Protein AF-A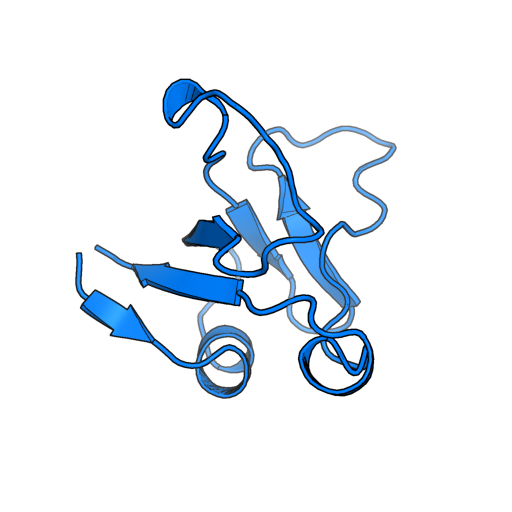0A417C8B1-F1 (afdb_monomer_lite)

Sequence (77 aa):
MKKIELSDVQKLYNGTKVYVECVGAEWYFSDKEKYKTWNVKQEDGLHYEIETKDNTISFPYDFDYNGYNMEIACYIE

Foldseek 3Di:
DDWDDQVVLLVDDFQAKKFKDWDFPVPPPVDPVPRAIWTDDNPFEIFGPDDDPVRRHDGGSPDPCVVVSGDMIMDHD

Structure (mmCIF, N/CA/C/O backbone):
data_AF-A0A417C8B1-F1
#
_entry.id   AF-A0A417C8B1-F1
#
loop_
_atom_site.group_PDB
_atom_site.id
_atom_site.type_symbol
_atom_site.label_atom_id
_atom_site.label_alt_id
_atom_site.label_comp_id
_atom_site.label_asym_id
_atom_site.label_entity_id
_atom_site.label_seq_id
_atom_site.pdbx_PDB_ins_code
_atom_site.Cartn_x
_atom_site.Cartn_y
_atom_site.Cartn_z
_atom_site.occupancy
_atom_site.B_iso_or_equiv
_atom_site.auth_seq_id
_atom_site.auth_comp_id
_atom_site.auth_asym_id
_atom_site.auth_atom_id
_atom_site.pdbx_PDB_model_num
ATOM 1 N N . MET A 1 1 ? -4.391 -13.935 4.487 1.00 78.06 1 MET A N 1
ATOM 2 C CA . MET A 1 1 ? -4.262 -12.774 3.591 1.00 78.06 1 MET A CA 1
ATOM 3 C C . MET A 1 1 ? -5.079 -12.993 2.334 1.00 78.06 1 MET A C 1
ATOM 5 O O . MET A 1 1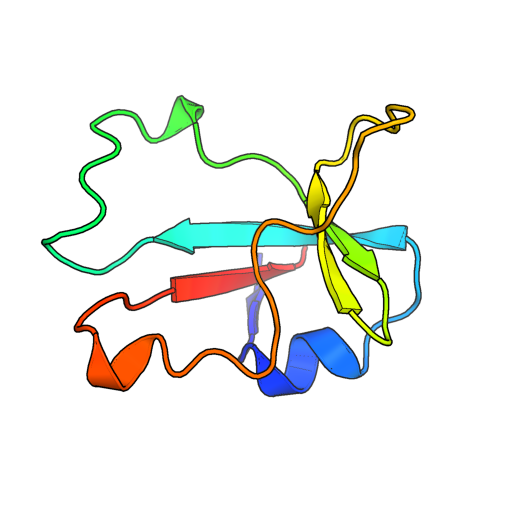 ? -4.905 -14.004 1.657 1.00 78.06 1 MET A O 1
ATOM 9 N N . LYS A 1 2 ? -5.989 -12.066 2.049 1.00 86.25 2 LYS A N 1
ATOM 10 C CA . LYS A 1 2 ? -6.874 -12.053 0.885 1.00 86.25 2 LYS A CA 1
ATOM 11 C C . LYS A 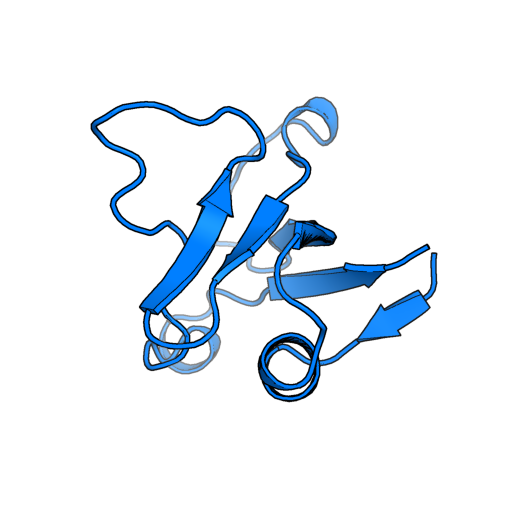1 2 ? -6.396 -10.981 -0.094 1.00 86.25 2 LYS A C 1
ATOM 13 O O . LYS A 1 2 ? -6.229 -9.833 0.308 1.00 86.25 2 LYS A O 1
ATOM 18 N N . LYS A 1 3 ? -6.201 -11.356 -1.364 1.00 87.31 3 LYS A N 1
ATOM 19 C CA . LYS A 1 3 ? -5.900 -10.401 -2.441 1.00 87.31 3 LYS A CA 1
ATOM 20 C C . LYS A 1 3 ? -7.118 -9.513 -2.698 1.00 87.31 3 LYS A C 1
ATOM 22 O O . LYS A 1 3 ? -8.243 -10.017 -2.741 1.00 87.31 3 LYS A O 1
ATOM 27 N N . ILE A 1 4 ? -6.882 -8.219 -2.869 1.00 87.94 4 ILE A N 1
ATOM 28 C CA . ILE A 1 4 ? -7.892 -7.215 -3.203 1.00 8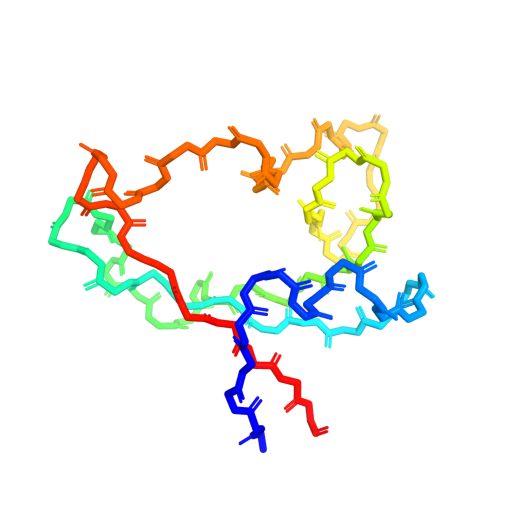7.94 4 ILE A CA 1
ATOM 29 C C . ILE A 1 4 ? -7.382 -6.304 -4.322 1.00 87.94 4 ILE A C 1
ATOM 31 O O . ILE A 1 4 ? -6.175 -6.127 -4.490 1.00 87.94 4 ILE A O 1
ATOM 35 N N . GLU A 1 5 ? -8.310 -5.732 -5.081 1.00 84.81 5 GLU A N 1
ATOM 36 C CA . GLU A 1 5 ? -8.003 -4.744 -6.116 1.00 84.81 5 GLU A CA 1
ATOM 37 C C . GLU A 1 5 ? -7.679 -3.383 -5.486 1.00 84.81 5 GLU A C 1
ATOM 39 O O . GLU A 1 5 ? -8.251 -3.019 -4.455 1.00 84.81 5 GLU A O 1
ATOM 44 N N . LEU A 1 6 ? -6.825 -2.581 -6.134 1.00 79.44 6 LEU A N 1
ATOM 45 C CA . LEU A 1 6 ? -6.494 -1.228 -5.661 1.00 79.44 6 LEU A CA 1
ATOM 46 C C . LEU A 1 6 ? -7.749 -0.343 -5.515 1.00 79.44 6 LEU A C 1
ATOM 48 O O . LEU A 1 6 ? -7.860 0.440 -4.575 1.00 79.44 6 LEU A O 1
ATOM 52 N N . SER A 1 7 ? -8.739 -0.512 -6.396 1.00 80.50 7 SER A N 1
ATOM 53 C CA . SER A 1 7 ? -10.025 0.194 -6.309 1.00 80.50 7 SER A CA 1
ATOM 54 C C . SER A 1 7 ? -10.855 -0.188 -5.080 1.00 80.50 7 SER A C 1
ATOM 56 O O . SER A 1 7 ? -11.692 0.591 -4.628 1.00 80.50 7 SER A O 1
ATOM 58 N N . ASP A 1 8 ? -10.664 -1.392 -4.541 1.00 86.25 8 ASP A N 1
ATOM 59 C CA . ASP A 1 8 ? -11.345 -1.830 -3.321 1.00 86.25 8 ASP A CA 1
ATOM 60 C C . ASP A 1 8 ? -10.608 -1.367 -2.063 1.00 86.25 8 ASP A C 1
ATOM 62 O O . ASP A 1 8 ? -11.249 -1.132 -1.039 1.00 86.25 8 ASP A O 1
ATOM 66 N N . VAL A 1 9 ? -9.294 -1.140 -2.154 1.00 84.00 9 VAL A N 1
ATOM 67 C CA . VAL A 1 9 ? -8.492 -0.536 -1.080 1.00 84.00 9 VAL A CA 1
ATOM 68 C C . VAL A 1 9 ? -9.017 0.856 -0.702 1.00 84.00 9 VAL A C 1
ATOM 70 O O . VAL A 1 9 ? -9.104 1.175 0.482 1.00 84.00 9 VAL A O 1
ATOM 73 N N . GLN A 1 10 ? -9.461 1.649 -1.683 1.00 80.06 10 GLN A N 1
ATOM 74 C CA . GLN A 1 10 ? -10.055 2.981 -1.469 1.00 80.06 10 GLN A CA 1
ATOM 75 C C . GLN A 1 10 ? -11.307 2.960 -0.577 1.00 80.06 10 GLN A C 1
ATOM 77 O O . GLN A 1 10 ? -11.646 3.960 0.052 1.00 80.06 10 GLN A O 1
ATOM 82 N N . LYS A 1 11 ? -12.007 1.822 -0.524 1.00 86.00 11 LYS A N 1
ATOM 83 C CA . LYS A 1 11 ? -13.258 1.656 0.229 1.00 86.00 11 LYS A CA 1
ATOM 84 C C . LYS A 1 11 ? -13.019 1.188 1.668 1.00 86.00 11 LYS A C 1
ATOM 86 O O . LYS A 1 11 ? -13.981 1.035 2.420 1.00 86.00 11 LYS A O 1
ATOM 91 N N . LEU A 1 12 ? -11.769 0.919 2.049 1.00 86.06 12 LEU A N 1
ATOM 92 C CA . LEU A 1 12 ? -11.413 0.460 3.388 1.00 86.06 12 LEU A CA 1
ATOM 93 C C . LEU A 1 12 ? -11.439 1.610 4.404 1.00 86.06 12 LEU A C 1
ATOM 95 O O . LEU A 1 12 ? -11.313 2.792 4.070 1.00 86.06 12 LEU A O 1
ATOM 99 N N . TYR A 1 13 ? -11.584 1.251 5.680 1.00 85.38 13 TYR A N 1
ATOM 100 C CA . TYR A 1 13 ? -11.491 2.211 6.775 1.00 85.38 13 TYR A CA 1
ATOM 101 C C . TYR A 1 13 ? -10.058 2.745 6.904 1.00 85.38 13 TYR A C 1
ATOM 103 O O . TYR A 1 13 ? -9.095 1.977 6.814 1.00 85.38 13 TYR A O 1
ATOM 111 N N . ASN A 1 14 ? -9.913 4.046 7.166 1.00 82.31 14 ASN A N 1
ATOM 112 C CA . ASN A 1 14 ? -8.615 4.648 7.480 1.00 82.31 14 ASN A CA 1
ATOM 113 C C . ASN A 1 14 ? -7.924 3.894 8.627 1.00 82.31 14 ASN A C 1
ATOM 115 O O . ASN A 1 14 ? -8.563 3.532 9.616 1.00 82.31 14 ASN A O 1
ATOM 119 N N . GLY A 1 15 ? -6.619 3.653 8.480 1.00 7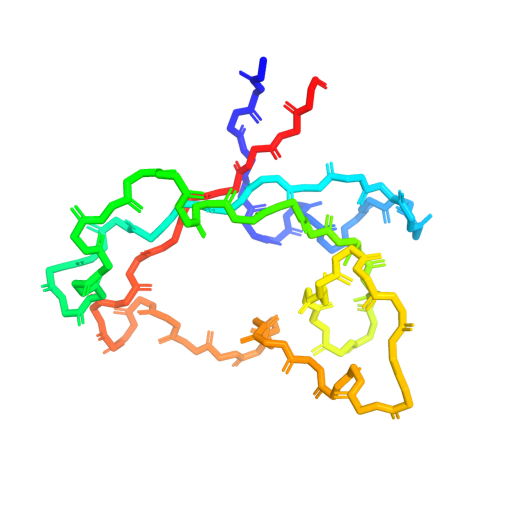7.44 15 GLY A N 1
ATOM 120 C CA . GLY A 1 15 ? -5.835 2.850 9.427 1.00 77.44 15 GLY A CA 1
ATOM 121 C C . GLY A 1 15 ? -5.933 1.332 9.221 1.00 77.44 15 GLY A C 1
ATOM 122 O O . GLY A 1 15 ? -5.280 0.582 9.944 1.00 77.44 15 GLY A O 1
ATOM 123 N N . THR A 1 16 ? -6.697 0.861 8.227 1.00 86.56 16 THR A N 1
ATOM 124 C CA . THR A 1 16 ? -6.612 -0.539 7.782 1.00 86.56 16 THR A CA 1
ATOM 125 C C . THR A 1 16 ? -5.215 -0.808 7.233 1.00 86.56 16 THR A C 1
ATOM 127 O O . THR A 1 16 ? -4.715 -0.043 6.403 1.00 86.56 16 THR A O 1
ATOM 130 N N . LYS A 1 17 ? -4.602 -1.906 7.686 1.00 85.31 17 LYS A N 1
ATOM 131 C CA . LYS A 1 17 ? -3.299 -2.358 7.200 1.00 85.31 17 LYS A CA 1
ATOM 132 C C . LYS A 1 17 ? -3.459 -3.093 5.876 1.00 85.31 17 LYS A C 1
ATOM 134 O O . LYS A 1 17 ? -4.240 -4.037 5.774 1.00 85.31 17 LYS A O 1
ATOM 139 N N . VAL A 1 18 ? -2.697 -2.665 4.881 1.00 83.69 18 VAL A N 1
ATOM 140 C CA . VAL A 1 18 ? -2.652 -3.249 3.543 1.00 83.69 18 VAL A CA 1
ATOM 141 C C . VAL A 1 18 ? -1.215 -3.644 3.245 1.00 83.69 18 VAL A C 1
ATOM 143 O O . VAL A 1 18 ? -0.283 -2.862 3.414 1.00 83.69 18 VAL A O 1
ATOM 146 N N . TYR A 1 19 ? -1.031 -4.868 2.784 1.00 83.56 19 TYR A N 1
ATOM 147 C CA . TYR A 1 19 ? 0.239 -5.358 2.276 1.00 83.56 19 TYR A CA 1
ATOM 148 C C . TYR A 1 19 ? 0.269 -5.135 0.770 1.00 83.56 19 TYR A C 1
ATOM 150 O O . TYR A 1 19 ? -0.705 -5.439 0.080 1.00 83.56 19 TYR A O 1
ATOM 158 N N . VAL A 1 20 ? 1.372 -4.595 0.260 1.00 77.94 20 VAL A N 1
ATOM 159 C CA . VAL A 1 20 ? 1.531 -4.303 -1.168 1.00 77.94 20 VAL A CA 1
ATOM 160 C C . VAL A 1 20 ? 2.728 -5.076 -1.705 1.00 77.94 20 VAL A C 1
ATOM 162 O O . VAL A 1 20 ? 3.829 -4.993 -1.160 1.00 77.94 20 VAL A O 1
ATOM 165 N N . GLU A 1 21 ? 2.497 -5.816 -2.783 1.00 77.31 21 GLU A N 1
ATOM 166 C CA . GLU A 1 21 ? 3.498 -6.546 -3.554 1.00 77.31 21 GLU A CA 1
ATOM 167 C C . GLU A 1 21 ? 3.592 -5.930 -4.952 1.00 77.31 21 GLU A C 1
ATOM 169 O O . GLU A 1 21 ? 2.588 -5.824 -5.653 1.00 77.31 21 GLU A O 1
ATOM 174 N N . CYS A 1 22 ? 4.790 -5.538 -5.382 1.00 73.38 22 CYS A N 1
ATOM 175 C CA . CYS A 1 22 ? 5.023 -5.152 -6.772 1.00 73.38 22 CYS A CA 1
ATOM 176 C C . CYS A 1 22 ? 5.250 -6.416 -7.613 1.00 73.38 22 CYS A C 1
ATOM 178 O O . CYS A 1 22 ? 6.103 -7.235 -7.268 1.00 73.38 22 CYS A O 1
ATOM 180 N N . VAL A 1 23 ? 4.500 -6.569 -8.705 1.00 70.25 23 VAL A N 1
ATOM 181 C CA . VAL A 1 23 ? 4.511 -7.756 -9.585 1.00 70.25 23 VAL A CA 1
ATOM 182 C C . VAL A 1 23 ? 5.103 -7.480 -10.977 1.00 70.25 23 VAL A C 1
ATOM 184 O O . VAL A 1 23 ? 5.388 -8.421 -11.713 1.00 70.25 23 VAL A O 1
ATOM 187 N N . GLY A 1 24 ? 5.368 -6.214 -11.325 1.00 63.31 24 GLY A N 1
ATOM 188 C CA . GLY A 1 24 ? 5.978 -5.823 -12.604 1.00 63.31 24 GLY A CA 1
ATOM 189 C C . GLY A 1 24 ? 7.500 -6.025 -12.687 1.00 63.31 24 GLY A C 1
ATOM 190 O O . GLY A 1 24 ? 8.222 -5.855 -11.704 1.00 63.31 24 GLY A O 1
ATOM 191 N N . ALA A 1 25 ? 8.003 -6.321 -13.892 1.00 57.09 25 ALA A N 1
ATOM 192 C CA . ALA A 1 25 ? 9.429 -6.557 -14.164 1.00 57.09 25 ALA A CA 1
ATOM 193 C C . ALA A 1 25 ? 10.330 -5.331 -13.908 1.00 57.09 25 ALA A C 1
ATOM 195 O O . ALA A 1 25 ? 11.526 -5.489 -13.661 1.00 57.09 25 ALA A O 1
ATOM 196 N N . GLU A 1 26 ? 9.765 -4.120 -13.948 1.00 59.09 26 GLU A N 1
ATOM 197 C CA . GLU A 1 26 ? 10.501 -2.868 -13.725 1.00 59.09 26 GLU A CA 1
ATOM 198 C C . GLU A 1 26 ? 10.581 -2.459 -12.244 1.00 59.09 26 GLU A C 1
ATOM 200 O O . GLU A 1 26 ? 11.429 -1.649 -11.867 1.00 59.09 26 GLU A O 1
ATOM 205 N N . TRP A 1 27 ? 9.779 -3.071 -11.367 1.00 59.97 27 TRP A N 1
ATOM 206 C CA . TRP A 1 27 ? 9.846 -2.844 -9.922 1.00 59.97 27 TRP A CA 1
ATOM 207 C C . TRP A 1 27 ? 10.794 -3.842 -9.261 1.00 59.97 27 TRP A C 1
ATOM 209 O O . TRP A 1 27 ? 10.389 -4.673 -8.447 1.00 59.97 27 TRP A O 1
ATOM 219 N N . TYR A 1 28 ? 12.078 -3.804 -9.610 1.00 50.75 28 TYR A N 1
ATOM 220 C CA . TYR A 1 28 ? 13.040 -4.724 -9.005 1.00 50.75 28 TYR A CA 1
ATOM 221 C C . TYR A 1 28 ? 13.399 -4.289 -7.572 1.00 50.75 28 TYR A C 1
ATOM 223 O O . TYR A 1 28 ? 14.439 -3.681 -7.323 1.00 50.75 28 TYR A O 1
ATOM 231 N N . PHE A 1 29 ? 12.554 -4.636 -6.599 1.00 52.69 29 PHE A N 1
ATOM 232 C CA . PHE A 1 29 ? 13.000 -4.810 -5.218 1.00 52.69 29 PHE A CA 1
ATOM 233 C C . PHE A 1 29 ? 13.357 -6.285 -5.037 1.00 52.69 29 PHE A C 1
ATOM 235 O O . PHE A 1 29 ? 12.493 -7.140 -4.890 1.00 52.69 29 PHE A O 1
ATOM 242 N N . SER A 1 30 ? 14.654 -6.587 -5.060 1.00 45.28 30 SER A N 1
ATOM 243 C CA . SER A 1 30 ? 15.212 -7.945 -4.994 1.00 45.28 30 SER A CA 1
ATOM 244 C C . SER A 1 30 ? 14.954 -8.704 -3.682 1.00 45.28 30 SER A C 1
ATOM 246 O O . SER A 1 30 ? 15.437 -9.821 -3.540 1.00 45.28 30 SER A O 1
ATOM 248 N N . ASP A 1 31 ? 14.227 -8.119 -2.727 1.00 50.25 31 ASP A N 1
ATOM 249 C CA . ASP A 1 31 ? 14.002 -8.682 -1.397 1.00 50.25 31 ASP A CA 1
ATOM 250 C C . ASP A 1 31 ? 12.532 -8.604 -0.999 1.00 50.25 31 ASP A C 1
ATOM 252 O O . ASP A 1 31 ? 11.985 -7.518 -0.791 1.00 50.25 31 ASP A O 1
ATOM 256 N N . LYS A 1 32 ? 11.922 -9.776 -0.797 1.00 49.59 32 LYS A N 1
ATOM 257 C CA . LYS A 1 32 ? 10.566 -9.917 -0.246 1.00 49.59 32 LYS A CA 1
ATOM 258 C C . LYS A 1 32 ? 10.433 -9.343 1.170 1.00 49.59 32 LYS A C 1
ATOM 260 O O . LYS A 1 32 ? 9.343 -8.984 1.593 1.00 49.59 32 LYS A O 1
ATOM 265 N N . GLU A 1 33 ? 11.537 -9.182 1.897 1.00 53.88 33 GLU A N 1
ATOM 266 C CA . GLU A 1 33 ? 11.547 -8.518 3.208 1.00 53.88 33 GLU A CA 1
ATOM 267 C C . GLU A 1 33 ? 11.231 -7.012 3.131 1.00 53.88 33 GLU A C 1
ATOM 269 O O . GLU A 1 33 ? 10.961 -6.379 4.150 1.00 53.88 33 GLU A O 1
ATOM 274 N N . LYS A 1 34 ? 11.228 -6.421 1.928 1.00 51.16 34 LYS A N 1
ATOM 275 C CA . LYS A 1 34 ? 10.874 -5.011 1.709 1.00 51.16 34 LYS A CA 1
ATOM 276 C C . LYS A 1 34 ? 9.401 -4.788 1.369 1.00 51.16 34 LYS A C 1
ATOM 278 O O . LYS A 1 34 ? 9.028 -3.632 1.164 1.00 51.16 34 LYS A O 1
ATOM 283 N N . TYR A 1 35 ? 8.563 -5.830 1.342 1.00 57.81 35 TYR A N 1
ATOM 284 C CA . TYR A 1 35 ? 7.109 -5.655 1.317 1.00 57.81 35 TYR A CA 1
ATOM 285 C C . TYR A 1 35 ? 6.681 -5.008 2.634 1.00 57.81 35 TYR A C 1
ATOM 287 O O . TYR A 1 35 ? 6.506 -5.670 3.655 1.00 57.81 35 TYR A O 1
ATOM 295 N N . LYS A 1 36 ? 6.601 -3.679 2.639 1.00 65.38 36 LYS A N 1
ATOM 296 C CA . LYS A 1 36 ? 6.209 -2.937 3.833 1.00 65.38 36 LYS A CA 1
ATOM 297 C C . LYS A 1 36 ? 4.702 -3.057 4.030 1.00 65.38 36 LYS A C 1
ATOM 299 O O . LYS A 1 36 ? 3.953 -3.223 3.070 1.00 65.38 36 LYS A O 1
ATOM 304 N N . THR A 1 37 ? 4.272 -2.977 5.279 1.00 70.19 37 THR A N 1
ATOM 305 C CA . THR A 1 37 ? 2.869 -2.769 5.626 1.00 70.19 37 THR A CA 1
ATOM 306 C C . THR A 1 37 ? 2.523 -1.299 5.398 1.00 70.19 37 THR A C 1
ATOM 308 O O . THR A 1 37 ? 3.310 -0.402 5.724 1.00 70.19 37 THR A O 1
ATOM 311 N N . TRP A 1 38 ? 1.349 -1.055 4.831 1.00 76.12 38 TRP A N 1
ATOM 312 C CA . TRP A 1 38 ? 0.854 0.267 4.468 1.00 76.12 38 TRP A CA 1
ATOM 313 C C . TRP A 1 38 ? -0.453 0.561 5.191 1.00 76.12 38 TRP A C 1
ATOM 315 O O . TRP A 1 38 ? -1.238 -0.346 5.455 1.00 76.12 38 TRP A O 1
ATOM 325 N N . ASN A 1 39 ? -0.700 1.836 5.469 1.00 75.75 39 ASN A N 1
ATOM 326 C CA . ASN A 1 39 ? -1.961 2.324 6.003 1.00 75.75 39 ASN A CA 1
ATOM 327 C C . ASN A 1 39 ? -2.763 3.017 4.898 1.00 75.75 39 ASN A C 1
ATOM 329 O O . ASN A 1 39 ? -2.222 3.766 4.077 1.00 75.75 39 ASN A O 1
ATOM 333 N N . VAL A 1 40 ? -4.074 2.784 4.905 1.00 73.94 40 VAL A N 1
ATOM 334 C CA . VAL A 1 40 ? -5.018 3.448 3.995 1.00 73.94 40 VAL A CA 1
ATOM 335 C C . VAL A 1 40 ? -5.157 4.935 4.344 1.00 73.94 40 VAL A C 1
ATOM 337 O O . VAL A 1 40 ? -5.479 5.259 5.492 1.00 73.94 40 VAL A O 1
ATOM 340 N N . LYS A 1 41 ? -4.985 5.817 3.342 1.00 71.31 41 LYS A N 1
ATOM 341 C CA . LYS A 1 41 ? -5.410 7.228 3.361 1.00 71.31 41 LYS A CA 1
ATOM 342 C C . LYS A 1 41 ? -6.336 7.489 2.164 1.00 71.31 41 LYS A C 1
ATOM 344 O O . LYS A 1 41 ? -5.959 7.290 1.016 1.00 71.31 41 LYS A O 1
ATOM 349 N N . GLN A 1 42 ? -7.582 7.869 2.429 1.00 67.00 42 GLN A N 1
ATOM 350 C CA . GLN A 1 42 ? -8.653 7.802 1.425 1.00 67.00 42 GLN A CA 1
ATOM 351 C C . GLN A 1 42 ? -8.518 8.752 0.221 1.00 67.00 42 GLN A C 1
ATOM 353 O O . GLN A 1 42 ? -8.871 8.342 -0.878 1.00 67.00 42 GLN A O 1
ATOM 358 N N . GLU A 1 43 ? -8.024 9.982 0.389 1.00 71.44 43 GLU A N 1
ATOM 359 C CA . GLU A 1 43 ? -8.070 10.991 -0.693 1.00 71.44 43 GLU A CA 1
ATOM 360 C C . GLU A 1 43 ? -6.848 10.968 -1.619 1.00 71.44 43 GLU A C 1
ATOM 362 O O . GLU A 1 43 ? -6.945 11.336 -2.784 1.00 71.44 43 GLU A O 1
ATOM 367 N N . ASP A 1 44 ? -5.716 10.487 -1.113 1.00 70.38 44 ASP A N 1
ATOM 368 C CA . ASP A 1 44 ? -4.407 10.790 -1.687 1.00 70.38 44 ASP A CA 1
ATOM 369 C C . ASP A 1 44 ? -3.629 9.534 -2.140 1.00 70.38 44 ASP A C 1
ATOM 371 O O . ASP A 1 44 ? -2.759 9.627 -3.003 1.00 70.38 44 ASP A O 1
ATOM 375 N N . GLY A 1 45 ? -3.921 8.349 -1.583 1.00 77.31 45 GLY A N 1
ATOM 376 C CA . GLY A 1 45 ? -3.205 7.101 -1.883 1.00 77.31 45 GLY A CA 1
ATOM 377 C C . GLY A 1 45 ? -2.812 6.279 -0.648 1.00 77.31 45 GLY A C 1
ATOM 378 O O . GLY A 1 45 ? -3.287 6.509 0.462 1.00 77.31 45 GLY A O 1
ATOM 379 N N . LEU A 1 46 ? -1.925 5.293 -0.816 1.00 78.69 46 LEU A N 1
ATOM 380 C CA . LEU A 1 46 ? -1.378 4.498 0.297 1.00 78.69 46 LEU A CA 1
ATOM 381 C C . LEU A 1 46 ? -0.094 5.105 0.877 1.00 78.69 46 LEU A C 1
ATOM 383 O O . LEU A 1 46 ? 0.771 5.605 0.147 1.00 78.69 46 LEU A O 1
ATOM 387 N N . HIS A 1 47 ? 0.042 5.004 2.204 1.00 74.94 47 HIS A N 1
ATOM 388 C CA . HIS A 1 47 ? 1.158 5.550 2.985 1.00 74.94 47 HIS A CA 1
ATOM 389 C C . HIS A 1 47 ? 1.827 4.475 3.842 1.00 74.94 47 HIS A C 1
ATOM 391 O O . HIS A 1 47 ? 1.195 3.491 4.221 1.00 74.94 47 HIS A O 1
ATOM 397 N N . TYR A 1 48 ? 3.111 4.653 4.151 1.00 70.00 48 TYR A N 1
ATOM 398 C CA . TYR A 1 48 ? 3.836 3.738 5.032 1.00 70.00 48 TYR A CA 1
ATOM 399 C C . TYR A 1 48 ? 3.215 3.684 6.436 1.00 70.00 48 TYR A C 1
ATOM 401 O O . TYR A 1 48 ? 2.677 4.677 6.923 1.00 70.00 48 TYR A O 1
ATOM 409 N N . GLU A 1 49 ? 3.355 2.539 7.111 1.00 64.75 49 GLU A N 1
ATOM 410 C CA . GLU A 1 49 ? 2.877 2.351 8.490 1.00 64.75 49 GLU A CA 1
ATOM 411 C C . GLU A 1 49 ? 3.525 3.315 9.504 1.00 64.75 49 GLU A C 1
ATOM 413 O O . GLU A 1 49 ? 2.888 3.705 10.480 1.00 64.75 49 GLU A O 1
ATOM 418 N N . ILE A 1 50 ? 4.776 3.731 9.276 1.00 64.38 50 ILE A N 1
ATOM 419 C CA . ILE A 1 50 ? 5.485 4.663 10.161 1.00 64.38 50 ILE A CA 1
ATOM 420 C C . ILE A 1 50 ? 5.027 6.090 9.843 1.00 64.38 50 ILE A C 1
ATOM 422 O O . ILE A 1 50 ? 5.360 6.625 8.787 1.00 64.38 50 ILE A O 1
ATOM 426 N N . GLU A 1 51 ? 4.281 6.716 10.756 1.00 52.09 51 GLU A N 1
ATOM 427 C CA . GLU A 1 51 ? 3.910 8.131 10.659 1.00 52.09 51 GLU A CA 1
ATOM 428 C C . GLU A 1 51 ? 5.141 9.030 10.814 1.00 52.09 51 GLU A C 1
ATOM 430 O O . GLU A 1 51 ? 5.714 9.174 11.895 1.00 52.09 51 GLU A O 1
ATOM 435 N N . THR A 1 52 ? 5.547 9.658 9.714 1.00 58.81 52 THR A N 1
ATOM 436 C CA . THR A 1 52 ? 6.535 10.740 9.707 1.00 58.81 52 THR A CA 1
ATOM 437 C C . THR A 1 52 ? 5.899 12.011 9.150 1.00 58.81 52 THR A C 1
ATOM 439 O O . THR A 1 52 ? 4.882 11.952 8.457 1.00 58.81 52 THR A O 1
ATOM 442 N N . LYS A 1 53 ? 6.494 13.179 9.437 1.00 57.31 53 LYS A N 1
ATOM 443 C CA . LYS A 1 53 ? 6.037 14.469 8.881 1.00 57.31 53 LYS A CA 1
ATOM 444 C C . LYS A 1 53 ? 6.020 14.493 7.346 1.00 57.31 53 LYS A C 1
ATOM 446 O O . LYS A 1 53 ? 5.281 15.288 6.778 1.00 57.31 53 LYS A O 1
ATOM 451 N N . ASP A 1 54 ? 6.772 13.593 6.716 1.00 55.78 54 ASP A N 1
ATOM 452 C CA . ASP A 1 54 ? 6.951 13.485 5.271 1.00 55.78 54 ASP A CA 1
ATOM 453 C C . ASP A 1 54 ? 6.217 12.269 4.676 1.00 55.78 54 ASP A C 1
ATOM 455 O O . ASP A 1 54 ? 6.608 11.768 3.626 1.00 55.78 54 ASP A O 1
ATOM 459 N N . ASN A 1 55 ? 5.157 11.755 5.316 1.00 61.25 55 ASN A N 1
ATOM 460 C CA . ASN A 1 55 ? 4.303 10.721 4.715 1.00 61.25 55 ASN A CA 1
ATOM 461 C C . ASN A 1 55 ? 3.469 11.309 3.557 1.00 61.25 55 ASN A C 1
ATOM 463 O O . ASN A 1 55 ? 2.248 11.418 3.648 1.00 61.25 55 ASN A O 1
ATOM 467 N N . THR A 1 56 ? 4.122 11.681 2.458 1.00 61.03 56 THR A N 1
ATOM 468 C CA . THR A 1 56 ? 3.584 12.414 1.299 1.00 61.03 56 THR A CA 1
ATOM 469 C C . THR A 1 56 ? 2.934 11.543 0.224 1.00 61.03 56 THR A C 1
ATOM 471 O O . THR A 1 56 ? 2.722 12.043 -0.868 1.00 61.03 56 THR A O 1
ATOM 474 N N . ILE A 1 57 ? 2.514 10.311 0.544 1.00 64.44 57 ILE A N 1
ATOM 475 C CA . ILE A 1 57 ? 1.976 9.286 -0.383 1.00 64.44 57 ILE A CA 1
ATOM 476 C C . ILE A 1 57 ? 3.112 8.515 -1.054 1.00 64.44 57 ILE A C 1
ATOM 478 O O . ILE A 1 57 ? 4.126 9.085 -1.446 1.00 64.44 57 ILE A O 1
ATOM 482 N N . SER A 1 58 ? 2.963 7.197 -1.190 1.00 71.56 58 SER A N 1
ATOM 483 C CA . SER A 1 58 ? 3.855 6.405 -2.056 1.00 71.56 58 SER A CA 1
ATOM 484 C C . SER A 1 58 ? 3.130 5.712 -3.194 1.00 71.56 58 SER A C 1
ATOM 486 O O . SER A 1 58 ? 3.733 5.537 -4.246 1.00 71.56 58 SER A O 1
ATOM 488 N N . PHE A 1 59 ? 1.855 5.360 -3.007 1.00 77.69 59 PHE A N 1
ATOM 489 C CA . PHE A 1 59 ? 1.018 4.851 -4.090 1.00 77.69 59 PHE A CA 1
ATOM 490 C C . PHE A 1 59 ? -0.213 5.735 -4.271 1.00 77.69 59 PHE A C 1
ATOM 492 O O . PHE A 1 59 ? -1.228 5.484 -3.616 1.00 77.69 59 PHE A O 1
ATOM 499 N N . PRO A 1 60 ? -0.132 6.772 -5.121 1.00 79.88 60 PRO A N 1
ATOM 500 C CA . PRO A 1 60 ? -1.306 7.521 -5.553 1.00 79.88 60 PRO A CA 1
ATOM 501 C C . PRO A 1 60 ? -2.297 6.603 -6.268 1.00 79.88 60 PRO A C 1
ATOM 503 O O . PRO A 1 60 ? -1.893 5.744 -7.053 1.00 79.88 60 PRO A O 1
ATOM 506 N N . TYR A 1 61 ? -3.588 6.771 -5.991 1.00 77.50 61 TYR A N 1
ATOM 507 C CA . TYR A 1 61 ? -4.644 5.957 -6.602 1.00 77.50 61 TYR A CA 1
ATOM 508 C C . TYR A 1 61 ? -4.936 6.317 -8.062 1.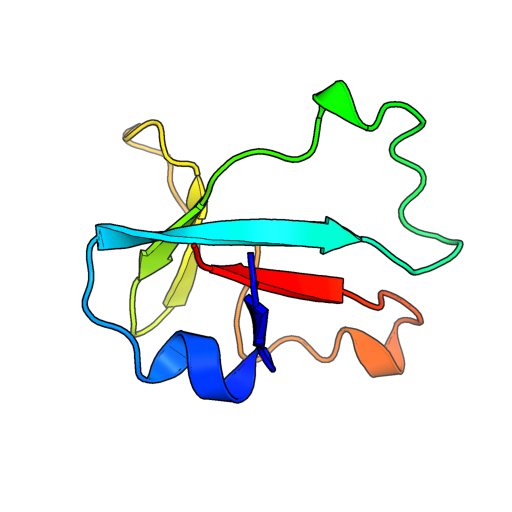00 77.50 61 TYR A C 1
ATOM 510 O O . TYR A 1 61 ? -5.482 5.492 -8.791 1.00 77.50 61 TYR A O 1
ATOM 518 N N . ASP A 1 62 ? -4.613 7.541 -8.468 1.00 78.88 62 ASP A N 1
ATOM 519 C CA . ASP A 1 62 ? -4.867 8.102 -9.796 1.00 78.88 62 ASP A CA 1
ATOM 520 C C . ASP A 1 62 ? -3.713 7.874 -10.787 1.00 78.88 62 ASP A C 1
ATOM 522 O O . ASP A 1 62 ? -3.807 8.265 -11.950 1.00 78.88 62 ASP A O 1
ATOM 526 N N . PHE A 1 63 ? -2.638 7.206 -10.361 1.00 81.06 63 PHE A N 1
ATOM 527 C CA . PHE A 1 63 ? -1.536 6.833 -11.241 1.00 81.06 63 PHE A CA 1
ATOM 528 C C . PHE A 1 63 ? -1.849 5.546 -12.019 1.00 81.06 63 PHE A C 1
ATOM 530 O O . PHE A 1 63 ? -2.259 4.535 -11.446 1.00 81.06 63 PHE A O 1
ATOM 537 N N . ASP A 1 64 ? -1.623 5.560 -13.335 1.00 78.44 64 ASP A N 1
ATOM 538 C CA . ASP A 1 64 ? -1.852 4.408 -14.215 1.00 78.44 64 ASP A CA 1
ATOM 539 C C . ASP A 1 64 ? -0.693 3.401 -14.153 1.00 78.44 64 ASP A C 1
ATOM 541 O O . ASP A 1 64 ? 0.109 3.276 -15.075 1.00 78.44 64 ASP A O 1
ATOM 545 N N . TYR A 1 65 ? -0.592 2.653 -13.055 1.00 78.38 65 TYR A N 1
ATOM 546 C CA . TYR A 1 65 ? 0.449 1.630 -12.886 1.00 78.38 65 TYR A CA 1
ATOM 547 C C . TYR A 1 65 ? 0.470 0.603 -14.023 1.00 78.38 65 TYR A C 1
ATOM 549 O O . TYR A 1 65 ? 1.537 0.151 -14.430 1.00 78.38 65 TYR A O 1
ATOM 557 N N . ASN A 1 66 ? -0.689 0.248 -14.573 1.00 75.50 66 ASN A N 1
ATOM 558 C CA . ASN A 1 66 ? -0.759 -0.728 -15.656 1.00 75.50 66 ASN A CA 1
ATOM 559 C C . ASN A 1 66 ? -0.148 -0.166 -16.945 1.00 75.50 66 ASN A C 1
ATOM 561 O O . ASN A 1 66 ? 0.641 -0.853 -17.592 1.00 75.50 66 ASN A O 1
ATOM 565 N N . GLY A 1 67 ? -0.439 1.096 -17.280 1.00 77.50 67 GLY A N 1
ATOM 566 C CA . GLY A 1 67 ? 0.143 1.790 -18.432 1.00 77.50 67 GLY A CA 1
ATOM 567 C C . GLY A 1 67 ? 1.671 1.910 -18.384 1.00 77.50 67 GLY A C 1
ATOM 568 O O . GLY A 1 67 ? 2.310 2.000 -19.432 1.00 77.50 67 GLY A O 1
ATOM 569 N N . TYR A 1 68 ? 2.262 1.841 -17.188 1.00 74.88 68 TYR A N 1
ATOM 570 C CA . TYR A 1 68 ? 3.712 1.853 -16.968 1.00 74.88 68 TYR A CA 1
ATOM 571 C C . TYR A 1 68 ? 4.320 0.454 -16.740 1.00 74.88 68 TYR A C 1
ATOM 573 O O . TYR A 1 68 ? 5.475 0.360 -16.340 1.00 74.88 68 TYR A O 1
ATOM 581 N N . ASN A 1 69 ? 3.587 -0.645 -16.985 1.00 73.12 69 ASN A N 1
ATOM 582 C CA . ASN A 1 69 ? 4.024 -2.028 -16.685 1.00 73.12 69 ASN A CA 1
ATOM 583 C C . ASN A 1 69 ? 4.442 -2.234 -15.217 1.00 73.12 69 ASN A C 1
ATOM 585 O O . ASN A 1 69 ? 5.282 -3.069 -14.866 1.00 73.12 69 ASN A O 1
ATOM 589 N N . MET A 1 70 ? 3.830 -1.443 -14.349 1.00 74.56 70 MET A N 1
ATOM 590 C CA . MET A 1 70 ? 4.163 -1.270 -12.955 1.00 74.56 70 MET A CA 1
ATOM 591 C C . MET A 1 70 ? 3.160 -2.014 -12.059 1.00 74.56 70 MET A C 1
ATOM 593 O O . MET A 1 70 ? 2.724 -1.470 -11.050 1.00 74.56 70 MET A O 1
ATOM 597 N N . GLU A 1 71 ? 2.796 -3.251 -12.409 1.00 77.31 71 GLU A N 1
ATOM 598 C CA . GLU A 1 71 ? 1.733 -4.002 -11.726 1.00 77.31 71 GLU A CA 1
ATOM 599 C C . GLU A 1 71 ? 1.944 -4.095 -10.203 1.00 77.31 71 GLU A C 1
ATOM 601 O O . GLU A 1 71 ? 3.054 -4.361 -9.723 1.00 77.31 71 GLU A O 1
ATOM 606 N N . ILE A 1 72 ? 0.850 -3.947 -9.450 1.00 78.56 72 ILE A N 1
ATOM 607 C CA . ILE A 1 72 ? 0.808 -4.097 -7.993 1.00 78.56 72 ILE A CA 1
ATOM 608 C C . ILE A 1 72 ? -0.296 -5.073 -7.576 1.00 78.56 72 ILE A C 1
ATOM 610 O O . ILE A 1 72 ? -1.365 -5.139 -8.182 1.00 78.56 72 ILE A O 1
ATOM 614 N N . ALA A 1 73 ? -0.051 -5.818 -6.505 1.00 82.19 73 ALA A N 1
ATOM 615 C CA . ALA A 1 73 ? -1.032 -6.651 -5.831 1.00 82.19 73 ALA A CA 1
ATOM 616 C C . ALA A 1 73 ? -1.189 -6.176 -4.383 1.00 82.19 73 ALA A C 1
ATOM 618 O O . ALA A 1 73 ? -0.208 -6.009 -3.658 1.00 82.19 73 ALA A O 1
ATOM 619 N N . CYS A 1 74 ? -2.434 -5.963 -3.960 1.00 84.75 74 CYS A N 1
ATOM 620 C CA . CYS A 1 74 ? -2.762 -5.551 -2.601 1.00 84.75 74 CYS A CA 1
ATOM 621 C C . CYS A 1 74 ? -3.378 -6.720 -1.826 1.00 84.75 74 CYS A C 1
ATOM 623 O O . CYS A 1 74 ? -4.160 -7.501 -2.374 1.00 84.75 74 CYS A O 1
ATOM 625 N N . TYR A 1 75 ? -3.058 -6.822 -0.539 1.00 87.12 75 TYR A N 1
ATOM 626 C CA . TYR A 1 75 ? -3.571 -7.860 0.348 1.00 87.12 75 TYR A CA 1
ATOM 627 C C . TYR A 1 75 ? -3.973 -7.282 1.705 1.00 87.12 75 TYR A C 1
ATOM 629 O O . TYR A 1 75 ? -3.330 -6.374 2.224 1.00 87.12 75 TYR A O 1
ATOM 637 N N . ILE A 1 76 ? -5.015 -7.854 2.298 1.00 85.44 76 ILE A N 1
ATOM 638 C CA . ILE A 1 76 ? -5.443 -7.603 3.683 1.00 85.44 76 ILE A CA 1
ATOM 639 C C . ILE A 1 76 ? -5.470 -8.925 4.449 1.00 85.44 76 ILE A C 1
ATOM 641 O O . ILE A 1 76 ? -5.526 -9.989 3.823 1.00 85.44 76 ILE A O 1
ATOM 645 N N . GLU A 1 77 ? -5.397 -8.889 5.778 1.00 83.25 77 GLU A N 1
ATOM 646 C CA . GLU A 1 77 ? -5.588 -10.097 6.596 1.00 83.25 77 GLU A CA 1
ATOM 647 C C . GLU A 1 77 ? -7.011 -10.650 6.501 1.00 83.25 77 GLU A C 1
ATOM 649 O O . GLU A 1 77 ? -7.980 -9.858 6.540 1.00 83.25 77 GLU A O 1
#

Radius of gyration: 11.99 Å; chains: 1; bounding box: 28×27×29 Å

pLDDT: mean 72.73, std 11.3, range [45.28, 87.94]

Secondary structure (DSSP, 8-state):
-EEE-HHHHTTSPTT-EEEEEE-STT-----GGG--EEEEETTTEEEESS--TT---SB-TTS-TTTTT--EEEEE-